Protein AF-A0A349QTD9-F1 (afdb_monomer_lite)

Secondary structure (DSSP, 8-state):
-PPPHHHHHHHHHHHTT-TTHHHHHHHHHHHHHHHHHHHHHTT-TTHHHHHHHHHHHHHHHHHHHGGG-S-GGGHHHHHHHHHHHHHHHHHHHHHHHHHHHT-

Sequence (103 aa):
MVPTEKLRQAVSDYKNGDAQAFTLLYQETDKYIYTCIYKVMQGNDNAADIISDIMQDTYVEVSKNIRQLENEECFLQWAGMIATRKCYAYLKRGRQVMKNIRR

Structure (mmCIF, N/CA/C/O backbone):
data_AF-A0A349QTD9-F1
#
_entry.id   AF-A0A349QTD9-F1
#
loop_
_atom_site.group_PDB
_atom_site.id
_atom_site.type_symbol
_atom_site.label_atom_id
_atom_site.label_alt_id
_atom_site.label_comp_id
_atom_site.label_asym_id
_atom_site.label_entity_id
_atom_site.label_seq_id
_atom_site.pdbx_PDB_ins_code
_atom_site.Cartn_x
_atom_site.Cartn_y
_atom_site.Cartn_z
_atom_site.occupancy
_atom_site.B_iso_or_equiv
_atom_site.auth_seq_id
_atom_site.auth_comp_id
_atom_site.auth_asym_id
_atom_site.auth_atom_id
_atom_site.pdbx_PDB_model_num
ATOM 1 N N . MET A 1 1 ? 8.093 10.074 4.910 1.00 69.25 1 MET A N 1
ATOM 2 C CA . MET A 1 1 ? 6.752 10.670 5.067 1.00 69.25 1 MET A CA 1
ATOM 3 C C . MET A 1 1 ? 6.162 10.059 6.321 1.00 69.25 1 MET A C 1
ATOM 5 O O . MET A 1 1 ? 6.244 8.845 6.448 1.00 69.25 1 MET A O 1
ATOM 9 N N . VAL A 1 2 ? 5.701 10.879 7.263 1.00 75.38 2 VAL A N 1
ATOM 10 C CA . VAL A 1 2 ? 5.052 10.411 8.500 1.00 75.38 2 VAL A CA 1
ATOM 11 C C . VAL A 1 2 ? 3.564 10.190 8.196 1.00 75.38 2 VAL A C 1
ATOM 13 O O . VAL A 1 2 ? 3.010 11.015 7.461 1.00 75.38 2 VAL A O 1
ATOM 16 N N . PRO A 1 3 ? 2.918 9.111 8.680 1.00 80.25 3 PRO A N 1
ATOM 17 C CA . PRO A 1 3 ? 1.476 8.940 8.533 1.00 80.25 3 PRO A CA 1
ATOM 18 C C . PRO A 1 3 ? 0.691 10.112 9.118 1.00 80.25 3 PRO A C 1
ATOM 20 O O . PRO A 1 3 ? 1.004 10.616 10.194 1.00 80.25 3 PRO A O 1
ATOM 23 N N . THR A 1 4 ? -0.344 10.544 8.404 1.00 90.94 4 THR A N 1
ATOM 24 C CA . THR A 1 4 ? -1.314 11.507 8.929 1.00 90.94 4 THR A CA 1
ATOM 25 C C . THR A 1 4 ? -2.179 10.828 9.988 1.00 90.94 4 THR A C 1
ATOM 27 O O . THR A 1 4 ? -2.399 9.620 9.926 1.00 90.94 4 THR A O 1
ATOM 30 N N . GLU A 1 5 ? -2.736 11.593 10.929 1.00 93.06 5 GLU A N 1
ATOM 31 C CA . GLU A 1 5 ? -3.703 11.047 11.898 1.00 93.06 5 GLU A CA 1
ATOM 32 C C . GLU A 1 5 ? -4.867 10.330 11.203 1.00 93.06 5 GLU A C 1
ATOM 34 O O . GLU A 1 5 ? -5.288 9.245 11.592 1.00 93.06 5 GLU A O 1
ATOM 39 N N . LYS A 1 6 ? -5.314 10.905 10.086 1.00 94.69 6 LYS A N 1
ATOM 40 C CA . LYS A 1 6 ? -6.350 10.346 9.224 1.00 94.69 6 LYS A CA 1
ATOM 41 C C . LYS A 1 6 ? -5.983 8.962 8.679 1.00 94.69 6 LYS A C 1
ATOM 43 O O . LYS A 1 6 ? -6.819 8.063 8.691 1.00 94.69 6 LYS A O 1
ATOM 48 N N . LEU A 1 7 ? -4.737 8.774 8.239 1.00 96.62 7 LEU A N 1
ATOM 49 C CA . LEU A 1 7 ? -4.239 7.470 7.807 1.00 96.62 7 LEU A CA 1
ATOM 50 C C . LEU A 1 7 ? -4.190 6.476 8.972 1.00 96.62 7 LEU A C 1
ATOM 52 O O . LEU A 1 7 ? -4.606 5.333 8.806 1.00 96.62 7 LEU A O 1
ATOM 56 N N . ARG A 1 8 ? -3.719 6.898 10.150 1.00 95.94 8 ARG A N 1
ATOM 57 C CA . ARG A 1 8 ? -3.651 6.024 11.335 1.00 95.94 8 ARG A CA 1
ATOM 58 C C . ARG A 1 8 ? -5.024 5.490 11.713 1.00 95.94 8 ARG A C 1
ATOM 60 O O . ARG A 1 8 ? -5.183 4.282 11.884 1.00 95.94 8 ARG A O 1
ATOM 67 N N . GLN A 1 9 ? -6.016 6.376 11.749 1.00 96.88 9 GLN A N 1
ATOM 68 C CA . GLN A 1 9 ? -7.394 6.000 12.033 1.00 96.88 9 GLN A CA 1
ATOM 69 C C . GLN A 1 9 ? -7.936 5.024 10.978 1.00 96.88 9 GLN A C 1
ATOM 71 O O . GLN A 1 9 ? -8.424 3.958 11.336 1.00 96.88 9 GLN A O 1
ATOM 76 N N . ALA A 1 10 ? -7.738 5.311 9.686 1.00 97.94 10 ALA A N 1
ATOM 77 C CA . ALA A 1 10 ? -8.173 4.424 8.604 1.00 97.94 10 ALA A CA 1
ATOM 78 C C . ALA A 1 10 ? -7.546 3.019 8.687 1.00 97.94 10 ALA A C 1
ATOM 80 O O . ALA A 1 10 ? -8.211 2.018 8.421 1.00 97.94 10 ALA A O 1
ATOM 81 N N . VAL A 1 11 ? -6.268 2.923 9.068 1.00 97.75 11 VAL A N 1
ATOM 82 C CA . VAL A 1 11 ? -5.587 1.636 9.277 1.00 97.75 11 VAL A CA 1
ATOM 83 C C . VAL A 1 11 ? -6.189 0.884 10.463 1.00 97.75 11 VAL A C 1
ATOM 85 O O . VAL A 1 11 ? -6.455 -0.313 10.344 1.00 97.75 11 VAL A O 1
ATOM 88 N N . SER A 1 12 ? -6.425 1.570 11.582 1.00 97.44 12 SER A N 1
ATOM 89 C CA . SER A 1 12 ? -7.042 0.985 12.777 1.00 97.44 12 SER A CA 1
ATOM 90 C C . SER A 1 12 ? -8.453 0.461 12.487 1.00 97.44 12 SER A C 1
ATOM 92 O O . SER A 1 12 ? -8.749 -0.710 12.738 1.00 97.44 12 SER A O 1
ATOM 94 N N . ASP A 1 13 ? -9.303 1.281 11.869 1.00 97.81 13 ASP A N 1
ATOM 95 C CA . ASP A 1 13 ? -10.682 0.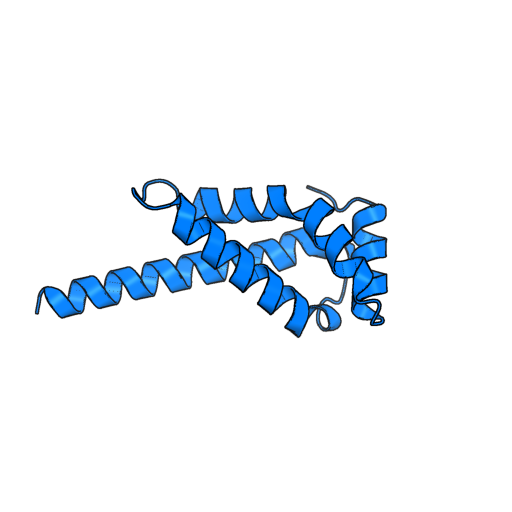922 11.523 1.00 97.81 13 ASP A CA 1
ATOM 96 C C . ASP A 1 13 ? -10.716 -0.282 10.575 1.00 97.81 13 ASP A C 1
ATOM 98 O O . ASP A 1 13 ? -11.445 -1.254 10.801 1.00 97.81 13 ASP A O 1
ATOM 102 N N . TYR A 1 14 ? -9.837 -0.285 9.568 1.00 98.25 14 TYR A N 1
ATOM 103 C CA . TYR A 1 14 ? -9.738 -1.400 8.634 1.00 98.25 14 TYR A CA 1
ATOM 104 C C . TYR A 1 14 ? -9.257 -2.694 9.313 1.00 98.25 14 TYR A C 1
ATOM 106 O O . TYR A 1 14 ? -9.806 -3.770 9.055 1.00 98.25 14 TYR A O 1
ATOM 114 N N . LYS A 1 15 ? -8.286 -2.623 10.239 1.00 96.75 15 LYS A N 1
ATOM 115 C CA . LYS A 1 15 ? -7.860 -3.783 11.053 1.00 96.75 15 LYS A CA 1
ATOM 116 C C . LYS A 1 15 ? -9.025 -4.369 11.853 1.00 96.75 15 LYS A C 1
ATOM 118 O O . LYS A 1 15 ? -9.155 -5.598 11.925 1.00 96.75 15 LYS A O 1
ATOM 123 N N . ASN A 1 16 ? -9.878 -3.496 12.388 1.00 97.00 16 ASN A N 1
ATOM 124 C CA . ASN A 1 16 ? -11.058 -3.837 13.181 1.00 97.00 16 ASN A CA 1
ATOM 125 C C . ASN A 1 16 ? -12.258 -4.317 12.344 1.00 97.00 16 ASN A C 1
ATOM 127 O O . ASN A 1 16 ? -13.269 -4.730 12.907 1.00 97.00 16 ASN A O 1
ATOM 131 N N . GLY A 1 17 ? -12.124 -4.367 11.015 1.00 96.19 17 GLY A N 1
ATOM 132 C CA . GLY A 1 17 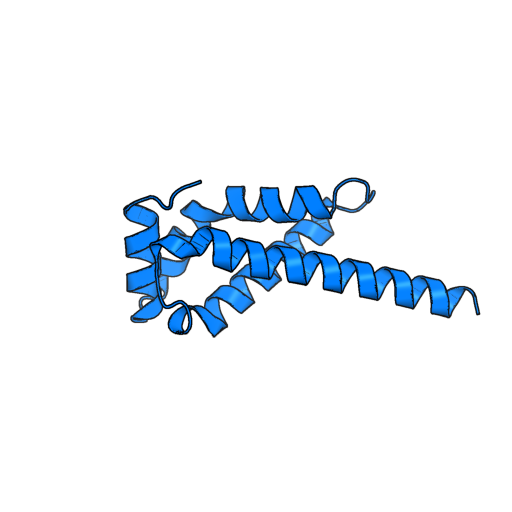? -13.107 -4.969 10.114 1.00 96.19 17 GLY A CA 1
ATOM 133 C C . GLY A 1 17 ? -14.010 -3.975 9.390 1.00 96.19 17 GLY A C 1
ATOM 134 O O . GLY A 1 17 ? -14.892 -4.417 8.653 1.00 96.19 17 GLY A O 1
ATOM 135 N N . ASP A 1 18 ? -13.788 -2.666 9.535 1.00 97.56 18 ASP A N 1
ATOM 136 C CA . ASP A 1 18 ? -14.481 -1.679 8.711 1.00 97.56 18 ASP A CA 1
ATOM 137 C C . ASP A 1 18 ? -13.909 -1.686 7.289 1.00 97.56 18 ASP A C 1
ATOM 139 O O . ASP A 1 18 ? -12.894 -1.059 6.988 1.00 97.56 18 ASP A O 1
ATOM 143 N N . ALA A 1 19 ? -14.583 -2.394 6.385 1.00 94.12 19 ALA A N 1
ATOM 144 C CA . ALA A 1 19 ? -14.178 -2.474 4.989 1.00 94.12 19 ALA A CA 1
ATOM 145 C C . ALA A 1 19 ? -14.187 -1.110 4.271 1.00 94.12 19 ALA A C 1
ATOM 147 O O . ALA A 1 19 ? -13.445 -0.941 3.301 1.00 94.12 19 ALA A O 1
ATOM 148 N N . GLN A 1 20 ? -14.982 -0.132 4.724 1.00 95.56 20 GLN A N 1
ATOM 149 C CA . GLN A 1 20 ? -15.047 1.188 4.088 1.00 95.56 20 GLN A CA 1
ATOM 150 C C . GLN A 1 20 ? -13.771 1.999 4.335 1.00 95.56 20 GLN A C 1
ATOM 152 O O . GLN A 1 20 ? -13.333 2.739 3.446 1.00 95.56 20 GLN A O 1
ATOM 157 N N . ALA A 1 21 ? -13.115 1.780 5.478 1.00 97.69 21 ALA A N 1
ATOM 158 C CA . ALA A 1 21 ? -11.854 2.423 5.837 1.00 97.69 21 ALA A CA 1
ATOM 159 C C . ALA A 1 21 ? -10.714 2.118 4.846 1.00 97.69 21 ALA A C 1
ATOM 161 O O . ALA A 1 21 ? -9.781 2.913 4.707 1.00 97.69 21 ALA A O 1
ATOM 162 N N . PHE A 1 22 ? -10.817 1.027 4.075 1.00 97.56 22 PHE A N 1
ATOM 163 C CA . PHE A 1 22 ? -9.845 0.699 3.031 1.00 97.56 22 PHE A CA 1
ATOM 164 C C . PHE A 1 22 ? -9.728 1.786 1.961 1.00 97.56 22 PHE A C 1
ATOM 166 O O . PHE A 1 22 ? -8.627 2.091 1.506 1.00 97.56 22 PHE A O 1
ATOM 173 N N . THR A 1 23 ? -10.854 2.388 1.570 1.00 97.06 23 THR A N 1
ATOM 174 C CA . THR A 1 23 ? -10.871 3.450 0.553 1.00 97.06 23 THR A CA 1
ATOM 175 C C . THR A 1 23 ? -10.052 4.643 1.021 1.00 97.06 23 THR A C 1
ATOM 177 O O . THR A 1 23 ? -9.260 5.196 0.259 1.00 97.06 23 THR A O 1
ATOM 180 N N . LEU A 1 24 ? -10.206 5.012 2.293 1.00 96.88 24 LEU A N 1
ATOM 181 C CA . LEU A 1 24 ? -9.487 6.136 2.866 1.00 96.88 24 LEU A CA 1
ATOM 182 C C . LEU A 1 24 ? -7.997 5.823 3.037 1.00 96.88 24 LEU A C 1
ATOM 184 O O . LEU A 1 24 ? -7.155 6.626 2.647 1.00 96.88 24 LEU A O 1
ATOM 188 N N . LEU A 1 25 ? -7.672 4.631 3.540 1.00 97.62 25 LEU A N 1
ATOM 189 C CA . LEU A 1 25 ? -6.299 4.131 3.610 1.00 97.62 25 LEU A CA 1
ATOM 190 C C . LEU A 1 25 ? -5.623 4.182 2.231 1.00 97.62 25 LEU A C 1
ATOM 192 O O . LEU A 1 25 ? -4.494 4.661 2.126 1.00 97.62 25 LEU A O 1
ATOM 196 N N . TYR A 1 26 ? -6.307 3.742 1.170 1.00 97.94 26 TYR A N 1
ATOM 197 C CA . TYR A 1 26 ? -5.805 3.820 -0.202 1.00 97.94 26 TYR A CA 1
ATOM 198 C C . TYR A 1 26 ? -5.539 5.273 -0.616 1.00 97.94 26 TYR A C 1
ATOM 200 O O . TYR A 1 26 ? -4.418 5.597 -0.993 1.00 97.94 26 TYR A O 1
ATOM 208 N N . GLN A 1 27 ? -6.521 6.167 -0.476 1.00 96.50 27 GLN A N 1
ATOM 209 C CA . GLN A 1 27 ? -6.404 7.577 -0.878 1.00 96.50 27 GLN A CA 1
ATOM 210 C C . GLN A 1 27 ? -5.284 8.340 -0.157 1.00 96.50 27 GLN A C 1
ATOM 212 O O . GLN A 1 27 ? -4.678 9.241 -0.730 1.00 96.50 27 GLN A O 1
ATOM 217 N N . GLU A 1 28 ? -5.009 8.004 1.102 1.00 96.56 28 GLU A N 1
ATOM 218 C CA . GLU A 1 28 ? -3.937 8.643 1.873 1.00 96.56 28 GLU A CA 1
ATOM 219 C C . GLU A 1 28 ? -2.542 8.103 1.504 1.00 96.56 28 GLU A C 1
ATOM 221 O O . GLU A 1 28 ? -1.530 8.706 1.868 1.00 96.56 28 GLU A O 1
ATOM 226 N N . THR A 1 29 ? -2.455 6.961 0.811 1.00 97.56 29 THR A N 1
ATOM 227 C CA . THR A 1 29 ? -1.185 6.238 0.614 1.00 97.56 29 THR A CA 1
ATOM 228 C C . THR A 1 29 ? -0.811 5.989 -0.841 1.00 97.56 29 THR A C 1
ATOM 230 O O . THR A 1 29 ? 0.371 5.772 -1.121 1.00 97.56 29 THR A O 1
ATOM 233 N N . ASP A 1 30 ? -1.758 6.074 -1.772 1.00 97.31 30 ASP A N 1
ATOM 234 C CA . ASP A 1 30 ? -1.592 5.718 -3.182 1.00 97.31 30 ASP A CA 1
ATOM 235 C C . ASP A 1 30 ? -0.396 6.417 -3.837 1.00 97.31 30 ASP A C 1
ATOM 237 O O . ASP A 1 30 ? 0.453 5.764 -4.440 1.00 97.31 30 ASP A O 1
ATOM 241 N N . LYS A 1 31 ? -0.245 7.728 -3.641 1.00 96.62 31 LYS A N 1
ATOM 242 C CA . LYS A 1 31 ? 0.853 8.530 -4.197 1.00 96.62 31 LYS A CA 1
ATOM 243 C C . LYS A 1 31 ? 2.211 8.105 -3.655 1.00 96.62 31 LYS A C 1
ATOM 245 O O . LYS A 1 31 ? 3.196 8.078 -4.398 1.00 96.62 31 LYS A O 1
ATOM 250 N N . TYR A 1 32 ? 2.283 7.785 -2.363 1.00 97.06 32 TYR A N 1
ATOM 251 C CA . TYR A 1 32 ? 3.520 7.319 -1.742 1.00 97.06 32 TYR A CA 1
ATOM 252 C C . TYR A 1 32 ? 3.915 5.951 -2.307 1.00 97.06 32 TYR A C 1
ATOM 254 O O . TYR A 1 32 ? 5.050 5.776 -2.753 1.00 97.06 32 TYR A O 1
ATOM 262 N N . ILE A 1 33 ? 2.966 5.014 -2.362 1.00 98.19 33 ILE A N 1
ATOM 263 C CA . ILE A 1 33 ? 3.203 3.661 -2.873 1.00 98.19 33 ILE A CA 1
ATOM 264 C C . ILE A 1 33 ? 3.539 3.688 -4.366 1.00 98.19 33 ILE A C 1
ATOM 266 O O . ILE A 1 33 ? 4.526 3.074 -4.773 1.00 98.19 33 ILE A O 1
ATOM 270 N N . TYR A 1 34 ? 2.824 4.486 -5.161 1.00 97.00 34 TYR A N 1
ATOM 271 C CA . TYR A 1 34 ? 3.141 4.728 -6.567 1.00 97.00 34 TYR A CA 1
ATOM 272 C C . TYR A 1 34 ? 4.580 5.222 -6.729 1.00 97.00 34 TYR A C 1
ATOM 274 O O . TYR A 1 34 ? 5.335 4.694 -7.541 1.00 97.00 34 TYR A O 1
ATOM 282 N N . THR A 1 35 ? 5.002 6.190 -5.910 1.00 95.62 35 THR A N 1
ATOM 283 C CA . THR A 1 35 ? 6.370 6.724 -5.951 1.00 95.62 35 THR A CA 1
ATOM 284 C C . THR A 1 35 ? 7.410 5.651 -5.620 1.00 95.62 35 THR A C 1
ATOM 286 O O . THR A 1 35 ? 8.455 5.593 -6.270 1.00 95.62 35 THR A O 1
ATOM 289 N N . CYS A 1 36 ? 7.148 4.794 -4.629 1.00 96.69 36 CYS A N 1
ATOM 290 C CA . CYS A 1 36 ? 8.018 3.662 -4.305 1.00 96.69 36 CYS A CA 1
ATOM 291 C C . CYS A 1 36 ? 8.165 2.707 -5.495 1.00 96.69 36 CYS A C 1
ATOM 293 O O . CYS A 1 36 ? 9.288 2.362 -5.853 1.00 96.69 36 CYS A O 1
ATOM 295 N N . ILE A 1 37 ? 7.056 2.321 -6.128 1.00 97.00 37 ILE A N 1
ATOM 296 C CA . ILE A 1 37 ? 7.057 1.402 -7.275 1.00 97.00 37 ILE A CA 1
ATOM 297 C C . ILE A 1 37 ? 7.770 2.042 -8.467 1.00 97.00 37 ILE A C 1
ATOM 299 O O . ILE A 1 37 ? 8.688 1.447 -9.030 1.00 97.00 37 ILE A O 1
ATOM 303 N N . TYR A 1 38 ? 7.401 3.277 -8.814 1.00 94.81 38 TYR A N 1
ATOM 304 C CA . TYR A 1 38 ? 7.965 4.010 -9.944 1.00 94.81 38 TYR A CA 1
ATOM 305 C C . TYR A 1 38 ? 9.489 4.121 -9.845 1.00 94.81 38 TYR A C 1
ATOM 307 O O . TYR A 1 38 ? 10.187 3.838 -10.812 1.00 94.81 38 TYR A O 1
ATOM 315 N N . LYS A 1 39 ? 10.031 4.434 -8.661 1.00 93.62 39 LYS A N 1
ATOM 316 C CA . LYS A 1 39 ? 11.486 4.514 -8.447 1.00 93.62 39 LYS A CA 1
ATOM 317 C C . LYS A 1 39 ? 12.222 3.202 -8.718 1.00 93.62 39 LYS A C 1
ATOM 319 O O . LYS A 1 39 ? 13.383 3.238 -9.108 1.00 93.62 39 LYS A O 1
ATOM 324 N N . VAL A 1 40 ? 11.579 2.055 -8.495 1.00 93.69 40 VAL A N 1
ATOM 325 C CA . VAL A 1 40 ? 12.178 0.740 -8.776 1.00 93.69 40 VAL A CA 1
ATOM 326 C C . VAL A 1 40 ? 11.975 0.348 -10.244 1.00 93.69 40 VAL A C 1
ATOM 328 O O . VAL A 1 40 ? 12.824 -0.335 -10.810 1.00 93.69 40 VAL A O 1
ATOM 331 N N . MET A 1 41 ? 10.860 0.761 -10.856 1.00 91.50 41 MET A N 1
ATOM 332 C CA . MET A 1 41 ? 10.479 0.408 -12.233 1.00 91.50 41 MET A CA 1
ATOM 333 C C . MET A 1 41 ? 10.978 1.383 -13.305 1.00 91.50 41 MET A C 1
ATOM 335 O O . MET A 1 41 ? 10.882 1.064 -14.490 1.00 91.50 41 MET A O 1
ATOM 339 N N . GLN A 1 42 ? 11.504 2.550 -12.923 1.00 84.00 42 GLN A N 1
ATOM 340 C CA . GLN A 1 42 ? 12.018 3.547 -13.861 1.00 84.00 42 GLN A CA 1
ATOM 341 C C . GLN A 1 42 ? 13.049 2.935 -14.831 1.00 84.00 42 GLN A C 1
ATOM 343 O O . GLN A 1 42 ? 13.907 2.149 -14.427 1.00 84.00 42 GLN A O 1
ATOM 348 N N . GLY A 1 43 ? 12.967 3.308 -16.113 1.00 75.75 43 GLY A N 1
ATOM 349 C CA . GLY A 1 43 ? 13.817 2.759 -17.181 1.00 75.75 43 GLY A CA 1
ATOM 350 C C . GLY A 1 43 ? 13.258 1.516 -17.889 1.00 75.75 43 GLY A C 1
ATOM 351 O O . GLY A 1 43 ? 13.996 0.858 -18.615 1.00 75.75 43 GLY A O 1
ATOM 352 N N . ASN A 1 44 ? 11.980 1.184 -17.679 1.00 68.56 44 ASN A N 1
ATOM 353 C CA . ASN A 1 44 ? 11.258 0.151 -18.423 1.00 68.56 44 ASN A CA 1
ATOM 354 C C . ASN A 1 44 ? 10.201 0.808 -19.329 1.00 68.56 44 ASN A C 1
ATOM 356 O O . ASN A 1 44 ? 9.349 1.543 -18.831 1.00 68.56 44 ASN A O 1
ATOM 360 N N . ASP A 1 45 ? 10.240 0.538 -20.635 1.00 62.41 45 ASP A N 1
ATOM 361 C CA . ASP A 1 45 ? 9.419 1.233 -21.643 1.00 62.41 45 ASP A CA 1
ATOM 362 C C . ASP A 1 45 ? 7.900 0.995 -21.478 1.00 62.41 45 ASP A C 1
ATOM 364 O O . ASP A 1 45 ? 7.102 1.815 -21.920 1.00 62.41 45 ASP A O 1
ATOM 368 N N . ASN A 1 46 ? 7.494 -0.058 -20.748 1.00 69.25 46 ASN A N 1
ATOM 369 C CA . ASN A 1 46 ? 6.092 -0.379 -20.422 1.00 69.25 46 ASN A CA 1
ATOM 370 C C . ASN A 1 46 ? 5.739 -0.152 -18.938 1.00 69.25 46 ASN A C 1
ATOM 372 O O . ASN A 1 46 ? 4.895 -0.850 -18.375 1.00 69.25 46 ASN A O 1
ATOM 376 N N . ALA A 1 47 ? 6.406 0.785 -18.258 1.00 76.19 47 ALA A N 1
ATOM 377 C CA . ALA A 1 47 ? 6.277 0.927 -16.807 1.00 76.19 47 ALA A CA 1
ATOM 378 C C . ALA A 1 47 ? 4.842 1.208 -16.318 1.00 76.19 47 ALA A C 1
ATOM 380 O O . ALA A 1 47 ? 4.511 0.773 -15.223 1.00 76.19 47 ALA A O 1
ATOM 381 N N . ALA A 1 48 ? 3.986 1.892 -17.086 1.00 85.44 48 ALA A N 1
ATOM 382 C CA . ALA A 1 48 ? 2.669 2.333 -16.607 1.00 85.44 48 ALA A CA 1
ATOM 383 C C . ALA A 1 48 ? 1.718 1.174 -16.242 1.00 85.44 48 ALA A C 1
ATOM 385 O O . ALA A 1 48 ? 1.236 1.124 -15.108 1.00 85.44 48 ALA A O 1
ATOM 386 N N . ASP A 1 49 ? 1.503 0.222 -17.155 1.00 88.75 49 ASP A N 1
ATOM 387 C CA . ASP A 1 49 ? 0.620 -0.932 -16.913 1.00 88.75 49 ASP A CA 1
ATOM 388 C C . ASP A 1 49 ? 1.175 -1.817 -15.791 1.00 88.75 49 ASP A C 1
ATOM 390 O O . ASP A 1 49 ? 0.469 -2.192 -14.858 1.00 88.75 49 ASP A O 1
ATOM 394 N N . ILE A 1 50 ? 2.492 -2.044 -15.809 1.00 91.06 50 ILE A N 1
ATOM 395 C CA . ILE A 1 50 ? 3.200 -2.821 -14.786 1.00 91.06 50 ILE A CA 1
ATOM 396 C C . ILE A 1 50 ? 3.063 -2.166 -13.405 1.00 91.06 50 ILE A C 1
ATOM 398 O O . ILE A 1 50 ? 2.894 -2.856 -12.400 1.00 91.06 50 ILE A O 1
ATOM 402 N N . ILE A 1 51 ? 3.151 -0.835 -13.328 1.00 94.56 51 ILE A N 1
ATOM 403 C CA . ILE A 1 51 ? 2.968 -0.101 -12.074 1.00 94.56 51 ILE A CA 1
ATOM 404 C C . ILE A 1 51 ? 1.537 -0.281 -11.564 1.00 94.56 51 ILE A C 1
ATOM 406 O O . ILE A 1 51 ? 1.366 -0.488 -10.363 1.00 94.56 51 ILE A O 1
ATOM 410 N N . SER A 1 52 ? 0.530 -0.234 -12.442 1.00 94.69 52 SER A N 1
ATOM 411 C CA . SER A 1 52 ? -0.871 -0.456 -12.059 1.00 94.69 52 SER A CA 1
ATOM 412 C C . SER A 1 52 ? -1.086 -1.858 -11.480 1.00 94.69 52 SER A C 1
ATOM 414 O O . SER A 1 52 ? -1.640 -1.992 -10.385 1.00 94.69 52 SER A O 1
ATOM 416 N N . ASP A 1 53 ? -0.537 -2.885 -12.132 1.00 95.25 53 ASP A N 1
ATOM 417 C CA . ASP A 1 53 ? -0.595 -4.267 -11.646 1.00 95.25 53 ASP A CA 1
ATOM 418 C C . ASP A 1 53 ? 0.083 -4.414 -10.276 1.00 95.25 53 ASP A C 1
ATOM 420 O O . ASP A 1 53 ? -0.476 -4.990 -9.341 1.00 95.25 53 ASP A O 1
ATOM 424 N N . ILE A 1 54 ? 1.282 -3.842 -10.113 1.00 97.06 54 ILE A N 1
ATOM 425 C CA . ILE A 1 54 ? 2.016 -3.898 -8.842 1.00 97.06 54 ILE A CA 1
ATOM 426 C C . ILE A 1 54 ? 1.275 -3.127 -7.742 1.00 97.06 54 ILE A C 1
ATOM 428 O O . ILE A 1 54 ? 1.264 -3.579 -6.593 1.00 97.06 54 ILE A O 1
ATOM 432 N N . MET A 1 55 ? 0.654 -1.987 -8.058 1.00 98.06 55 MET A N 1
ATOM 433 C CA . MET A 1 55 ? -0.190 -1.238 -7.121 1.00 98.06 55 MET A CA 1
ATOM 434 C C . MET A 1 55 ? -1.334 -2.120 -6.620 1.00 98.06 55 MET A C 1
ATOM 436 O O . MET A 1 55 ? -1.500 -2.274 -5.408 1.00 98.06 55 MET A O 1
ATOM 440 N N . GLN A 1 56 ? -2.077 -2.755 -7.528 1.00 97.81 56 GLN A N 1
ATOM 441 C CA . GLN A 1 56 ? -3.185 -3.636 -7.165 1.00 97.81 56 GLN A CA 1
ATOM 442 C C . GLN A 1 56 ? -2.710 -4.806 -6.292 1.00 97.81 56 GLN A C 1
ATOM 444 O O . GLN A 1 56 ? -3.247 -5.023 -5.203 1.00 97.81 56 GLN A O 1
ATOM 449 N N . ASP A 1 57 ? -1.656 -5.507 -6.711 1.00 98.06 57 ASP A N 1
ATOM 450 C CA . ASP A 1 57 ? -1.056 -6.615 -5.961 1.00 98.06 57 ASP A CA 1
ATOM 451 C C . ASP A 1 57 ? -0.583 -6.194 -4.563 1.00 98.06 57 ASP A C 1
ATOM 453 O O . ASP A 1 57 ? -0.674 -6.969 -3.604 1.00 98.06 57 ASP A O 1
ATOM 457 N N . THR A 1 58 ? -0.066 -4.970 -4.439 1.00 98.56 58 THR A N 1
ATOM 458 C CA . THR A 1 58 ? 0.359 -4.398 -3.159 1.00 98.56 58 THR A CA 1
ATOM 459 C C . THR A 1 58 ? -0.839 -4.225 -2.238 1.00 98.56 58 THR A C 1
ATOM 461 O O . THR A 1 58 ? -0.809 -4.708 -1.109 1.00 98.56 58 THR A O 1
ATOM 464 N N . TYR A 1 59 ? -1.912 -3.595 -2.712 1.00 98.50 59 TYR A N 1
ATOM 465 C CA . TYR A 1 59 ? -3.101 -3.330 -1.903 1.00 98.50 59 TYR A CA 1
ATOM 466 C C . TYR A 1 59 ? -3.896 -4.596 -1.557 1.00 98.50 59 TYR A C 1
ATOM 468 O O . TYR A 1 59 ? -4.427 -4.701 -0.451 1.00 98.50 59 TYR A O 1
ATOM 476 N N . VAL A 1 60 ? -3.895 -5.605 -2.433 1.00 98.44 60 VAL A N 1
ATOM 477 C CA . VAL A 1 60 ? -4.409 -6.947 -2.117 1.00 98.44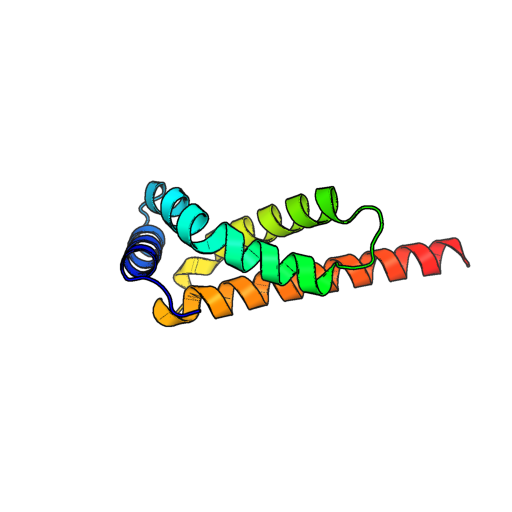 60 VAL A CA 1
ATOM 478 C C . VAL A 1 60 ? -3.605 -7.588 -0.986 1.00 98.44 60 VAL A C 1
ATOM 480 O O . VAL A 1 60 ? -4.175 -8.207 -0.087 1.00 98.44 60 VAL A O 1
ATOM 483 N N . GLU A 1 61 ? -2.278 -7.464 -1.001 1.00 98.38 61 GLU A N 1
ATOM 484 C CA . GLU A 1 61 ? -1.440 -8.033 0.055 1.00 98.38 61 GL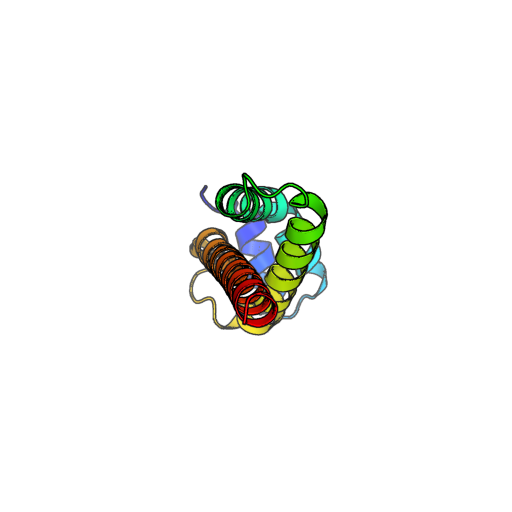U A CA 1
ATOM 485 C C . GLU A 1 61 ? -1.532 -7.255 1.373 1.00 98.38 61 GLU A C 1
ATOM 487 O O . GLU A 1 61 ? -1.580 -7.876 2.437 1.00 98.38 61 GLU A O 1
ATOM 492 N N . VAL A 1 62 ? -1.638 -5.926 1.303 1.00 98.38 62 VAL A N 1
ATOM 493 C CA . VAL A 1 62 ? -1.969 -5.061 2.441 1.00 98.38 62 VAL A CA 1
ATOM 494 C C . VAL A 1 62 ? -3.279 -5.521 3.070 1.00 98.38 62 VAL A C 1
ATOM 496 O O . VAL A 1 62 ? -3.302 -5.811 4.261 1.00 98.38 62 VAL A O 1
ATOM 499 N N . SER A 1 63 ? -4.338 -5.680 2.270 1.00 97.94 63 SER A N 1
ATOM 500 C CA . SER A 1 63 ? -5.652 -6.130 2.739 1.00 97.94 63 SER A CA 1
ATOM 501 C C . SER A 1 63 ? -5.578 -7.457 3.501 1.00 97.94 63 SER A C 1
ATOM 503 O O . SER A 1 63 ? -6.094 -7.575 4.613 1.00 97.94 63 SER A O 1
ATOM 505 N N . LYS A 1 64 ? -4.860 -8.440 2.946 1.00 97.88 64 LYS A N 1
ATOM 506 C CA . LYS A 1 64 ? -4.712 -9.776 3.543 1.00 97.88 64 LYS A CA 1
ATOM 507 C C . LYS A 1 64 ? -3.919 -9.784 4.849 1.00 97.88 64 LYS A C 1
ATOM 509 O O . LYS A 1 64 ? -4.170 -10.636 5.696 1.00 97.88 64 LYS A O 1
ATOM 514 N N . ASN A 1 65 ? -2.949 -8.884 5.002 1.00 97.69 65 ASN A N 1
ATOM 515 C CA . ASN A 1 65 ? -1.974 -8.944 6.095 1.00 97.69 65 ASN A CA 1
ATOM 516 C C . ASN A 1 65 ? -2.052 -7.761 7.063 1.00 97.69 65 ASN A C 1
ATOM 518 O O . ASN A 1 65 ? -1.253 -7.706 7.991 1.00 97.69 65 ASN A O 1
ATOM 522 N N . ILE A 1 66 ? -3.005 -6.837 6.903 1.00 97.38 66 ILE A N 1
ATOM 523 C CA . ILE A 1 66 ? -3.069 -5.611 7.713 1.00 97.38 66 ILE A CA 1
ATOM 524 C C . ILE A 1 66 ? -3.100 -5.884 9.222 1.00 97.38 66 ILE A C 1
ATOM 526 O O . ILE A 1 66 ? -2.518 -5.142 10.005 1.00 97.38 66 ILE A O 1
ATOM 530 N N . ARG A 1 67 ? -3.725 -6.990 9.643 1.00 96.38 67 ARG A N 1
ATOM 531 C CA . ARG A 1 67 ? -3.803 -7.382 11.058 1.00 96.38 67 ARG A CA 1
ATOM 532 C C . ARG A 1 67 ? -2.448 -7.756 11.664 1.00 96.38 67 ARG A C 1
ATOM 534 O O . ARG A 1 67 ? -2.329 -7.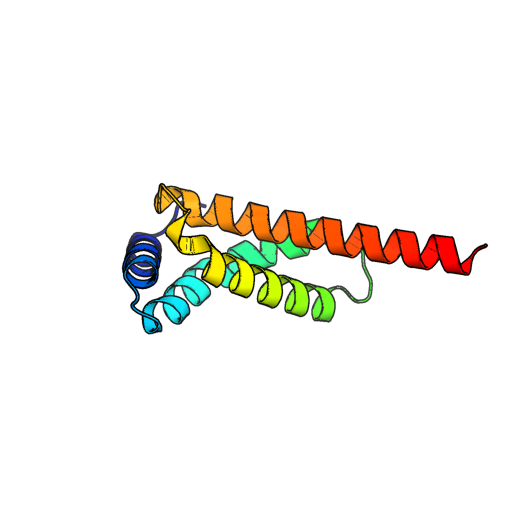755 12.880 1.00 96.38 67 ARG A O 1
ATOM 541 N N . GLN A 1 68 ? -1.449 -8.060 10.836 1.00 95.94 68 GLN A N 1
ATOM 542 C CA . GLN A 1 68 ? -0.075 -8.336 11.265 1.00 95.94 68 GLN A CA 1
ATOM 543 C C . GLN A 1 68 ? 0.743 -7.053 11.467 1.00 95.94 68 GLN A C 1
ATOM 545 O O . GLN A 1 68 ? 1.851 -7.118 11.988 1.00 95.94 68 GLN A O 1
ATOM 550 N N . LEU A 1 69 ? 0.240 -5.888 11.039 1.00 96.25 69 LEU A N 1
ATOM 551 C CA . LEU A 1 69 ? 0.906 -4.618 11.295 1.00 96.25 69 LEU A CA 1
ATOM 552 C C . LEU A 1 69 ? 0.753 -4.258 12.777 1.00 96.25 69 LEU A C 1
ATOM 554 O O . LEU A 1 69 ? -0.344 -3.931 13.228 1.00 96.25 69 LEU A O 1
ATOM 558 N N . GLU A 1 70 ? 1.854 -4.301 13.518 1.00 91.88 70 GLU A N 1
ATOM 559 C CA . GLU A 1 70 ? 1.869 -4.037 14.963 1.00 91.88 70 GLU A CA 1
ATOM 560 C C . GLU A 1 70 ? 1.709 -2.552 15.305 1.00 91.88 70 GLU A C 1
ATOM 562 O O . GLU A 1 70 ? 1.130 -2.228 16.335 1.00 91.88 70 GLU A O 1
ATOM 567 N N . ASN A 1 71 ? 2.202 -1.660 14.438 1.00 93.62 71 ASN A N 1
ATOM 568 C CA . ASN A 1 71 ? 2.195 -0.217 14.658 1.00 93.62 71 ASN A CA 1
ATOM 569 C C . ASN A 1 71 ? 1.706 0.530 13.408 1.00 93.62 71 ASN A C 1
ATOM 571 O O . ASN A 1 71 ? 2.346 0.493 12.352 1.00 93.62 71 ASN A O 1
ATOM 575 N N . GLU A 1 72 ? 0.591 1.242 13.542 1.00 93.88 72 GLU A N 1
ATOM 576 C CA . GLU A 1 72 ? -0.044 2.034 12.490 1.00 93.88 72 GLU A CA 1
ATOM 577 C C . GLU A 1 72 ? 0.856 3.177 11.982 1.00 93.88 72 GLU A C 1
ATOM 579 O O . GLU A 1 72 ? 0.816 3.509 10.795 1.00 93.88 72 GLU A O 1
ATOM 584 N N . GLU A 1 73 ? 1.751 3.716 12.821 1.00 93.25 73 GLU A N 1
ATOM 585 C CA . GLU A 1 73 ? 2.760 4.723 12.431 1.00 93.25 73 GLU A CA 1
ATOM 586 C C . GLU A 1 73 ? 3.751 4.188 11.386 1.00 93.25 73 GLU A C 1
ATOM 588 O O . GLU A 1 73 ? 4.387 4.939 10.642 1.00 93.25 73 GLU A O 1
ATOM 593 N N . CYS A 1 74 ? 3.903 2.867 11.316 1.00 95.12 74 CYS A N 1
ATOM 594 C CA . CYS A 1 74 ? 4.802 2.215 10.378 1.00 95.12 74 CYS A CA 1
ATOM 595 C C . CYS A 1 74 ? 4.107 1.821 9.070 1.00 95.12 74 CYS A C 1
ATOM 597 O O . CYS A 1 74 ? 4.769 1.255 8.197 1.00 95.12 74 CYS A O 1
ATOM 599 N N . PHE A 1 75 ? 2.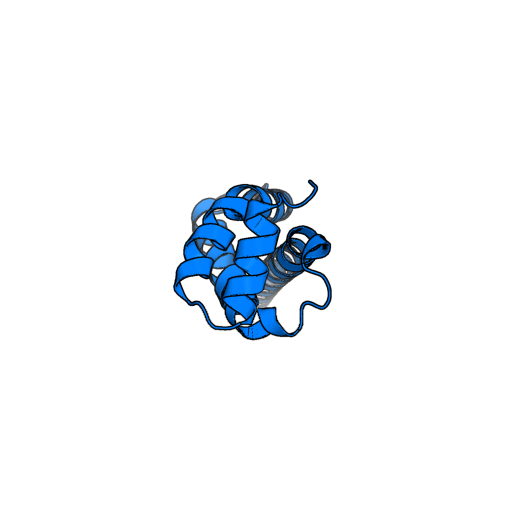814 2.132 8.892 1.00 97.31 75 PHE A N 1
ATOM 600 C CA . PHE A 1 75 ? 2.033 1.675 7.739 1.00 97.31 75 PHE A CA 1
ATOM 601 C C . PHE A 1 75 ? 2.698 2.015 6.399 1.00 97.31 75 PHE A C 1
ATOM 603 O O . PHE A 1 75 ? 2.860 1.135 5.556 1.00 97.31 75 PHE A O 1
ATOM 610 N N . LEU A 1 76 ? 3.135 3.267 6.204 1.00 96.88 76 LEU A N 1
ATOM 611 C CA . LEU A 1 76 ? 3.757 3.694 4.944 1.00 96.88 76 LEU A CA 1
ATOM 612 C C . LEU A 1 76 ? 5.026 2.893 4.640 1.00 96.88 76 LEU A C 1
ATOM 614 O O . LEU A 1 76 ? 5.183 2.381 3.535 1.00 96.88 76 LEU A O 1
ATOM 618 N N . GLN A 1 77 ? 5.913 2.730 5.624 1.00 96.12 77 GLN A N 1
ATOM 619 C CA . GLN A 1 77 ? 7.133 1.945 5.445 1.00 96.12 77 GLN A CA 1
ATOM 620 C C . GLN A 1 77 ? 6.809 0.474 5.163 1.00 96.12 77 GLN A C 1
ATOM 622 O O . GLN A 1 77 ? 7.391 -0.123 4.259 1.00 96.12 77 GLN A O 1
ATOM 627 N N . TRP A 1 78 ? 5.867 -0.102 5.905 1.00 97.81 78 TRP A N 1
ATOM 628 C CA . TRP A 1 78 ? 5.446 -1.489 5.748 1.00 97.81 78 TRP A CA 1
ATOM 629 C C . TRP A 1 78 ? 4.838 -1.763 4.367 1.00 97.81 78 TRP A C 1
ATOM 631 O O . TRP A 1 78 ? 5.305 -2.651 3.650 1.00 97.81 78 TRP A O 1
ATOM 641 N N . ALA A 1 79 ? 3.880 -0.945 3.932 1.00 98.00 79 ALA A N 1
ATOM 642 C CA . ALA A 1 79 ? 3.281 -1.043 2.605 1.00 98.00 79 ALA A CA 1
ATOM 643 C C . ALA A 1 79 ? 4.308 -0.765 1.489 1.00 98.00 79 ALA A C 1
ATOM 645 O O . ALA A 1 79 ? 4.333 -1.464 0.473 1.00 98.00 79 ALA A O 1
ATOM 646 N N . GLY A 1 80 ? 5.227 0.184 1.698 1.00 97.69 80 GLY A N 1
ATOM 647 C CA . GLY A 1 80 ? 6.334 0.458 0.779 1.00 97.69 80 GLY A CA 1
ATOM 648 C C . GLY A 1 80 ? 7.290 -0.731 0.613 1.00 97.69 80 GLY A C 1
ATOM 649 O O . GLY A 1 80 ? 7.755 -1.001 -0.500 1.00 97.69 80 GLY A O 1
ATOM 650 N N . MET A 1 81 ? 7.550 -1.493 1.683 1.00 97.62 81 MET A N 1
ATOM 651 C CA . MET A 1 81 ? 8.335 -2.733 1.618 1.00 97.62 81 MET A CA 1
ATOM 652 C C . MET A 1 81 ? 7.620 -3.816 0.802 1.00 97.62 81 MET A C 1
ATOM 654 O O . MET A 1 81 ? 8.259 -4.473 -0.025 1.00 97.62 81 MET A O 1
ATOM 658 N N . ILE A 1 82 ? 6.303 -3.978 0.981 1.00 98.31 82 ILE A N 1
ATOM 659 C CA . ILE A 1 82 ? 5.488 -4.903 0.177 1.00 98.31 82 ILE A CA 1
ATOM 660 C C . ILE A 1 82 ? 5.604 -4.542 -1.307 1.00 98.31 82 ILE A C 1
ATOM 662 O O . ILE A 1 82 ? 5.979 -5.397 -2.115 1.00 98.31 82 ILE A O 1
ATOM 666 N N . ALA A 1 83 ? 5.371 -3.273 -1.650 1.00 98.31 83 ALA A N 1
ATOM 667 C CA . ALA A 1 83 ? 5.437 -2.770 -3.020 1.00 98.31 83 ALA A CA 1
ATOM 668 C C . ALA A 1 83 ? 6.817 -2.994 -3.657 1.00 98.31 83 ALA A C 1
ATOM 670 O O . ALA A 1 83 ? 6.942 -3.530 -4.760 1.00 98.31 83 ALA A O 1
ATOM 671 N N . THR A 1 84 ? 7.880 -2.664 -2.923 1.00 97.50 84 THR A N 1
ATOM 672 C CA . THR A 1 84 ? 9.268 -2.847 -3.371 1.00 97.50 84 THR A CA 1
ATOM 673 C C . THR A 1 84 ? 9.582 -4.324 -3.628 1.00 97.50 84 THR A C 1
ATOM 675 O O . THR A 1 84 ? 10.177 -4.680 -4.647 1.00 97.50 84 THR A O 1
ATOM 678 N N . ARG A 1 85 ? 9.138 -5.225 -2.745 1.00 97.69 85 ARG A N 1
ATOM 679 C CA . ARG A 1 85 ? 9.310 -6.672 -2.930 1.00 97.69 85 ARG A CA 1
ATOM 680 C C . ARG A 1 85 ? 8.568 -7.182 -4.171 1.00 97.69 85 ARG A C 1
ATOM 682 O O . ARG A 1 85 ? 9.122 -8.011 -4.896 1.00 97.69 85 ARG A O 1
ATOM 689 N N . LYS A 1 86 ? 7.354 -6.686 -4.447 1.00 96.38 86 LYS A N 1
ATOM 690 C CA . LYS A 1 86 ? 6.599 -7.016 -5.672 1.00 96.38 86 LYS A CA 1
ATOM 691 C C . LYS A 1 86 ? 7.340 -6.572 -6.931 1.00 96.38 86 LYS A C 1
ATOM 693 O O . LYS A 1 86 ? 7.496 -7.380 -7.846 1.00 96.38 86 LYS A O 1
ATOM 698 N N . CYS A 1 87 ? 7.890 -5.357 -6.935 1.00 95.75 87 CYS A N 1
ATOM 699 C CA . CYS A 1 87 ? 8.727 -4.849 -8.025 1.00 95.75 87 CYS A CA 1
ATOM 700 C C . CYS A 1 87 ? 9.886 -5.805 -8.345 1.00 95.75 87 CYS A C 1
ATOM 702 O O . CYS A 1 87 ? 10.076 -6.225 -9.487 1.00 95.75 87 CYS A O 1
ATOM 704 N N . TYR A 1 88 ? 10.645 -6.218 -7.327 1.00 94.62 88 TYR A N 1
ATOM 705 C CA . TYR A 1 88 ? 11.765 -7.138 -7.531 1.00 94.62 88 TYR A CA 1
ATOM 706 C C . TYR A 1 88 ? 11.328 -8.533 -7.983 1.00 94.62 88 TYR A C 1
ATOM 708 O O . TYR A 1 88 ? 12.018 -9.154 -8.798 1.00 94.62 88 TYR A O 1
ATOM 716 N N . ALA A 1 89 ? 10.187 -9.028 -7.496 1.00 94.12 89 ALA A N 1
ATOM 717 C CA . ALA A 1 89 ? 9.614 -10.287 -7.961 1.00 94.12 89 ALA A CA 1
ATOM 718 C C . ALA A 1 89 ? 9.246 -10.220 -9.453 1.00 94.12 89 ALA A C 1
ATOM 720 O O . ALA A 1 89 ? 9.590 -11.140 -10.201 1.00 94.12 89 ALA A O 1
ATOM 721 N N . TYR A 1 90 ? 8.630 -9.121 -9.896 1.00 92.44 90 TYR A N 1
ATOM 722 C CA . TYR A 1 90 ? 8.322 -8.868 -11.304 1.00 92.44 90 TYR A CA 1
ATOM 723 C C . TYR A 1 90 ? 9.595 -8.851 -12.167 1.00 92.44 90 TYR A C 1
ATOM 725 O O . TYR A 1 90 ? 9.729 -9.648 -13.100 1.00 92.44 90 TYR A O 1
ATOM 733 N N . LEU A 1 91 ? 10.595 -8.041 -11.798 1.00 90.44 91 LEU A N 1
ATOM 734 C CA . LEU A 1 91 ? 11.865 -7.953 -12.533 1.00 90.44 91 LEU A CA 1
ATOM 735 C C . LEU A 1 91 ? 12.597 -9.301 -12.607 1.00 90.44 91 LEU A C 1
ATOM 737 O O . LEU A 1 91 ? 13.205 -9.640 -13.625 1.00 90.44 91 LEU A O 1
ATOM 741 N N . LYS A 1 92 ? 12.550 -10.098 -11.530 1.00 89.44 92 LYS A N 1
ATOM 742 C CA . LYS A 1 92 ? 13.148 -11.439 -11.503 1.00 89.44 92 LYS A CA 1
ATOM 743 C C . LYS A 1 92 ? 12.465 -12.377 -12.501 1.00 89.44 92 LYS A C 1
ATOM 745 O O . LYS A 1 92 ? 13.170 -13.112 -13.192 1.00 89.44 92 LYS A O 1
ATOM 750 N N . ARG A 1 93 ? 11.131 -12.339 -12.598 1.00 85.50 93 ARG A N 1
ATOM 751 C CA . ARG A 1 93 ? 10.360 -13.137 -13.567 1.00 85.50 93 ARG A CA 1
ATOM 752 C C . ARG A 1 93 ? 10.707 -12.747 -15.002 1.00 85.50 93 ARG A C 1
ATOM 754 O O . ARG A 1 93 ? 11.054 -13.630 -15.780 1.00 85.50 93 ARG A O 1
ATOM 761 N N . GLY A 1 94 ? 10.738 -11.449 -15.316 1.00 79.81 94 GLY A N 1
ATOM 762 C CA . GLY A 1 94 ? 11.132 -10.963 -16.644 1.00 79.81 94 GLY A CA 1
ATOM 763 C C . GLY A 1 94 ? 12.528 -11.443 -17.059 1.00 79.81 94 GLY A C 1
ATOM 764 O O . GLY A 1 94 ? 12.714 -11.976 -18.152 1.00 79.81 94 GLY A O 1
ATOM 765 N N . ARG A 1 95 ? 13.512 -11.369 -16.149 1.00 72.50 95 ARG A N 1
ATOM 766 C CA . ARG A 1 95 ? 14.867 -11.897 -16.401 1.00 72.50 95 ARG A CA 1
ATOM 767 C C . ARG A 1 95 ? 14.894 -13.404 -16.655 1.00 72.50 95 ARG A C 1
ATOM 769 O O . ARG A 1 95 ? 15.673 -13.851 -17.493 1.00 72.50 95 ARG A O 1
ATOM 776 N N . GLN A 1 96 ? 14.085 -14.185 -15.941 1.00 71.12 96 GLN A N 1
ATOM 777 C CA . GLN A 1 96 ? 14.032 -15.637 -16.126 1.00 71.12 96 GLN A CA 1
ATOM 778 C C . GLN A 1 96 ? 13.407 -16.013 -17.473 1.00 71.12 96 GLN A C 1
ATOM 780 O O . GLN A 1 96 ? 13.948 -16.865 -18.173 1.00 71.12 96 GLN A O 1
ATOM 785 N N . VAL A 1 97 ? 12.323 -15.338 -17.868 1.00 69.31 97 VAL A N 1
ATOM 786 C CA . VAL A 1 97 ? 11.685 -15.532 -19.180 1.00 69.31 97 VAL A CA 1
ATOM 787 C C . VAL A 1 97 ? 12.677 -15.228 -20.307 1.00 69.31 97 VAL A C 1
ATOM 789 O O . VAL A 1 97 ? 12.870 -16.062 -21.187 1.00 69.31 97 VAL A O 1
ATOM 792 N N . MET A 1 98 ? 13.404 -14.106 -20.233 1.00 60.41 98 MET A N 1
ATOM 793 C CA . MET A 1 98 ? 14.427 -13.763 -21.234 1.00 60.41 98 MET A CA 1
ATOM 794 C C . MET A 1 98 ? 15.570 -14.785 -21.315 1.00 60.41 98 MET A C 1
ATOM 796 O O . MET A 1 98 ? 16.051 -15.079 -22.406 1.00 60.41 98 MET A O 1
ATOM 800 N N . LYS A 1 99 ? 16.019 -15.339 -20.180 1.00 60.09 99 LYS A N 1
ATOM 801 C CA . LYS A 1 99 ? 17.050 -16.393 -20.164 1.00 60.09 99 LYS A CA 1
ATOM 802 C C . LYS A 1 99 ? 16.564 -17.699 -20.789 1.00 60.09 99 LYS A C 1
ATOM 804 O O . LYS A 1 99 ? 17.364 -18.378 -21.420 1.00 60.09 99 LYS A O 1
ATOM 809 N N . ASN A 1 100 ? 15.289 -18.037 -20.613 1.00 60.75 100 ASN A N 1
ATOM 810 C CA . ASN A 1 100 ? 14.700 -19.253 -21.170 1.00 60.75 100 ASN A CA 1
ATOM 811 C C . ASN A 1 100 ? 14.457 -19.151 -22.682 1.00 60.75 100 ASN A C 1
ATOM 813 O O . ASN A 1 100 ? 14.541 -20.163 -23.355 1.00 60.75 100 ASN A O 1
ATOM 817 N N . ILE A 1 101 ? 14.189 -17.952 -23.212 1.00 63.75 101 ILE A N 1
ATOM 818 C CA . ILE A 1 101 ? 14.015 -17.723 -24.660 1.00 63.75 101 ILE A CA 1
ATOM 819 C C . ILE A 1 101 ? 15.359 -17.750 -25.412 1.00 63.75 101 ILE A C 1
ATOM 821 O O . ILE A 1 101 ? 15.402 -18.062 -26.595 1.00 63.75 101 ILE A O 1
ATOM 825 N N . ARG A 1 102 ? 16.465 -17.398 -24.743 1.00 58.84 102 ARG A N 1
ATOM 826 C CA . ARG A 1 102 ? 17.815 -17.358 -25.338 1.00 58.84 102 ARG A CA 1
ATOM 827 C C . ARG A 1 102 ? 18.587 -18.687 -25.241 1.00 58.84 102 ARG A C 1
ATOM 829 O O . ARG A 1 102 ? 19.770 -18.699 -25.574 1.00 58.84 102 ARG A O 1
ATOM 836 N N . ARG A 1 103 ? 17.971 -19.750 -24.720 1.00 50.06 103 ARG A N 1
ATOM 837 C CA . ARG A 1 103 ? 18.535 -21.107 -24.640 1.00 50.06 103 ARG A CA 1
ATOM 838 C C . ARG A 1 103 ? 17.889 -21.987 -25.692 1.00 50.06 103 ARG A C 1
ATOM 840 O O . ARG A 1 103 ? 18.624 -22.847 -26.213 1.00 50.06 103 ARG A O 1
#

pLDDT: mean 90.86, std 11.38, range [50.06, 98.56]

Radius of gyration: 15.3 Å; chains: 1; bounding box: 34×33×40 Å

Foldseek 3Di:
DWQDPLLLVLLVCLLVPPPVSLVSNCVRAVVLLLVLLCVLQPPDPPSPVVSVVLSVVLSVVCSVCSNVPPDSRCSNVVSSVSSNVSSVVVVVVVVVVVVVVVD